Protein AF-A0A1E9HFG0-F1 (afdb_monomer_lite)

Sequence (72 aa):
MSTTASDILRMTAKPFTAAYWYMREISGANAFINYQKSYLRRHGTLEGSKGEREFWRYLTDEQDRNPTSRCC

Radius of gyration: 19.15 Å; chains: 1; bounding box: 41×35×51 Å

Structure (mmCIF, N/CA/C/O backbone):
data_AF-A0A1E9HFG0-F1
#
_entry.id   AF-A0A1E9HFG0-F1
#
loop_
_atom_site.group_PDB
_atom_site.id
_atom_site.type_symbol
_atom_site.label_atom_id
_atom_site.label_alt_id
_atom_site.label_comp_id
_atom_site.label_asym_id
_atom_site.label_entity_id
_atom_site.label_seq_id
_atom_site.pdbx_PDB_ins_code
_atom_site.Cartn_x
_atom_site.Cartn_y
_atom_site.Cartn_z
_atom_site.occupancy
_atom_site.B_iso_or_equiv
_atom_site.auth_seq_id
_atom_site.auth_comp_id
_atom_site.auth_asym_id
_atom_site.auth_atom_id
_atom_site.pdbx_PDB_model_num
ATOM 1 N N . MET A 1 1 ? 26.600 -6.959 33.021 1.00 50.03 1 MET A N 1
ATOM 2 C CA . MET A 1 1 ? 25.706 -6.163 32.152 1.00 50.03 1 MET A CA 1
ATOM 3 C C . MET A 1 1 ? 24.400 -6.925 32.028 1.00 50.03 1 MET A C 1
ATOM 5 O O . MET A 1 1 ? 24.326 -7.854 31.238 1.00 50.03 1 MET A O 1
ATOM 9 N N . SER A 1 2 ? 23.425 -6.623 32.884 1.00 64.75 2 SER A N 1
ATOM 10 C CA . SER A 1 2 ? 22.128 -7.307 32.869 1.00 64.75 2 SER A CA 1
ATOM 11 C C . SER A 1 2 ? 21.226 -6.613 31.857 1.00 64.75 2 SER A C 1
ATOM 13 O O . SER A 1 2 ? 20.805 -5.483 32.090 1.00 64.75 2 SER A O 1
ATOM 15 N N . THR A 1 3 ? 20.977 -7.258 30.720 1.00 71.38 3 THR A N 1
ATOM 16 C CA . THR A 1 3 ? 20.007 -6.791 29.726 1.00 71.38 3 THR A CA 1
ATOM 17 C C . THR A 1 3 ? 18.632 -6.759 30.382 1.00 71.38 3 THR A C 1
ATOM 19 O O . THR A 1 3 ? 18.148 -7.783 30.865 1.00 71.38 3 THR A O 1
ATOM 22 N N . THR A 1 4 ? 18.021 -5.581 30.465 1.00 79.88 4 THR A N 1
ATOM 23 C CA . THR A 1 4 ? 16.703 -5.445 31.087 1.00 79.88 4 THR A CA 1
ATOM 24 C C . THR A 1 4 ? 15.616 -5.908 30.114 1.00 79.88 4 THR A C 1
ATOM 26 O O . THR A 1 4 ? 15.812 -5.925 28.897 1.00 79.88 4 THR A O 1
ATOM 29 N N . ALA A 1 5 ? 14.442 -6.292 30.622 1.00 75.62 5 ALA A N 1
ATOM 30 C CA . ALA A 1 5 ? 13.332 -6.758 29.783 1.00 75.62 5 ALA A CA 1
ATOM 31 C C . ALA A 1 5 ? 12.911 -5.727 28.711 1.00 75.62 5 ALA A C 1
ATOM 33 O O . ALA A 1 5 ? 12.469 -6.098 27.625 1.00 75.62 5 ALA A O 1
ATOM 34 N N . SER A 1 6 ? 13.098 -4.432 28.983 1.00 75.94 6 SER A N 1
ATOM 35 C CA . SER A 1 6 ? 12.816 -3.347 28.039 1.00 75.94 6 SER A CA 1
ATOM 36 C C . SER A 1 6 ? 13.828 -3.275 26.890 1.00 75.94 6 SER A C 1
ATOM 38 O O . SER A 1 6 ? 13.452 -2.915 25.773 1.00 75.94 6 SER A O 1
ATOM 40 N N . ASP A 1 7 ? 15.083 -3.666 27.117 1.00 80.00 7 ASP A N 1
ATOM 41 C CA . ASP A 1 7 ? 16.110 -3.729 26.073 1.00 80.00 7 ASP A CA 1
ATOM 42 C C . ASP A 1 7 ? 15.833 -4.884 25.106 1.00 80.00 7 ASP A C 1
ATOM 44 O O . ASP A 1 7 ? 15.895 -4.701 23.889 1.00 80.00 7 ASP A O 1
ATOM 48 N N . ILE A 1 8 ? 15.415 -6.039 25.639 1.00 79.56 8 ILE A N 1
ATOM 49 C CA . ILE A 1 8 ? 14.973 -7.189 24.836 1.00 79.56 8 ILE A CA 1
ATOM 50 C C . ILE A 1 8 ? 13.757 -6.801 23.988 1.00 79.56 8 ILE A C 1
ATOM 52 O O . ILE A 1 8 ? 13.739 -7.056 22.785 1.00 79.56 8 ILE A O 1
ATOM 56 N N . LEU A 1 9 ? 12.771 -6.125 24.587 1.00 80.81 9 LEU A N 1
ATOM 57 C CA . LEU A 1 9 ? 11.579 -5.662 23.877 1.00 80.81 9 LEU A CA 1
ATOM 58 C C . LEU A 1 9 ? 11.932 -4.697 22.735 1.00 80.81 9 LEU A C 1
ATOM 60 O O . LEU A 1 9 ? 11.380 -4.794 21.646 1.00 80.81 9 LEU A O 1
ATOM 64 N N . ARG A 1 10 ? 12.874 -3.771 22.951 1.00 77.88 10 ARG A N 1
ATOM 65 C CA . ARG A 1 10 ? 13.325 -2.837 21.906 1.00 77.88 10 ARG A CA 1
ATOM 66 C C . ARG A 1 10 ? 14.105 -3.533 20.793 1.00 77.88 10 ARG A C 1
ATOM 68 O O . ARG A 1 10 ? 13.960 -3.141 19.634 1.00 77.88 10 ARG A O 1
ATOM 75 N N . MET A 1 11 ? 14.916 -4.539 21.126 1.00 77.75 11 MET A N 1
ATOM 76 C CA . MET A 1 11 ? 15.662 -5.325 20.137 1.00 77.75 11 MET A CA 1
ATOM 77 C C . MET A 1 11 ? 14.734 -6.163 19.257 1.00 77.75 11 MET A C 1
ATOM 79 O O . MET A 1 11 ? 14.992 -6.281 18.062 1.00 77.75 11 MET A O 1
ATOM 83 N N . THR A 1 12 ? 13.637 -6.692 19.803 1.00 79.75 12 THR A N 1
ATOM 84 C CA . THR A 1 12 ? 12.683 -7.510 19.039 1.00 79.75 12 THR A CA 1
ATOM 85 C C . THR A 1 12 ? 11.594 -6.680 18.354 1.00 79.75 12 THR A C 1
ATOM 87 O O . THR A 1 12 ? 11.224 -6.980 17.224 1.00 79.75 12 THR A O 1
ATOM 90 N N . ALA A 1 13 ? 11.117 -5.582 18.943 1.00 81.56 13 ALA A N 1
ATOM 91 C CA . ALA A 1 13 ? 10.025 -4.790 18.365 1.00 81.56 13 ALA A CA 1
ATOM 92 C C . ALA A 1 13 ? 10.358 -4.207 16.979 1.00 81.56 13 ALA A C 1
ATOM 94 O O . ALA A 1 13 ? 9.496 -4.150 16.098 1.00 81.56 13 ALA A O 1
ATOM 95 N N . LYS A 1 14 ? 11.612 -3.794 16.758 1.00 81.69 14 LYS A N 1
ATOM 96 C CA . LYS A 1 14 ? 12.061 -3.220 15.479 1.00 81.69 14 LYS A CA 1
ATOM 97 C C . LYS A 1 14 ? 11.940 -4.196 14.296 1.00 81.69 14 LYS A C 1
ATOM 99 O O . LYS A 1 14 ? 11.255 -3.839 13.335 1.00 81.69 14 LYS A O 1
ATOM 104 N N . PRO A 1 15 ? 12.537 -5.406 14.325 1.00 81.81 15 PRO A N 1
ATOM 105 C CA . PRO A 1 15 ? 12.398 -6.359 13.224 1.00 81.81 15 PRO A CA 1
ATOM 106 C C . PRO A 1 15 ? 10.950 -6.818 13.024 1.00 81.81 15 PRO A C 1
ATOM 108 O O . PRO A 1 15 ? 10.518 -6.938 11.881 1.00 81.81 15 PRO A O 1
ATOM 111 N N . PHE A 1 16 ? 10.163 -6.983 14.095 1.00 86.50 16 PHE A N 1
ATOM 112 C CA . PHE A 1 16 ? 8.738 -7.317 13.967 1.00 86.50 16 PHE A CA 1
ATOM 113 C C . PHE A 1 16 ? 7.937 -6.221 13.255 1.00 86.50 16 PHE A C 1
ATOM 115 O O . PHE A 1 16 ? 7.099 -6.523 12.407 1.00 86.50 16 PHE A O 1
ATOM 122 N N . THR A 1 17 ? 8.225 -4.949 13.537 1.00 85.81 17 THR A N 1
ATOM 123 C CA . THR A 1 17 ? 7.567 -3.819 12.861 1.00 85.81 17 THR A CA 1
ATOM 124 C C . THR A 1 17 ? 7.918 -3.785 11.372 1.00 85.81 17 THR A C 1
ATOM 126 O O . THR A 1 17 ? 7.042 -3.570 10.536 1.00 85.81 17 THR A O 1
ATOM 129 N N . ALA A 1 18 ? 9.183 -4.046 11.029 1.00 84.50 18 ALA A N 1
ATOM 130 C CA . ALA A 1 18 ? 9.637 -4.116 9.642 1.00 84.50 18 ALA A CA 1
ATOM 131 C C . ALA A 1 18 ? 9.004 -5.298 8.887 1.00 84.50 18 ALA A C 1
ATOM 133 O O . ALA A 1 18 ? 8.511 -5.120 7.775 1.00 84.50 18 ALA A O 1
ATOM 134 N N . ALA A 1 19 ? 8.948 -6.480 9.507 1.00 84.31 19 ALA A N 1
ATOM 135 C CA . ALA A 1 19 ? 8.291 -7.652 8.935 1.00 84.31 19 ALA A CA 1
ATOM 136 C C . ALA A 1 19 ? 6.786 -7.420 8.737 1.00 84.31 19 ALA A C 1
ATOM 138 O O . ALA A 1 19 ? 6.242 -7.755 7.689 1.00 84.31 19 ALA A O 1
ATOM 139 N N . TYR A 1 20 ? 6.114 -6.789 9.703 1.00 83.81 20 TYR A N 1
ATOM 140 C CA . TYR A 1 20 ? 4.708 -6.410 9.580 1.00 83.81 20 TYR A CA 1
ATOM 141 C C . TYR A 1 20 ? 4.475 -5.421 8.435 1.00 83.81 20 TYR A C 1
ATOM 143 O O . TYR A 1 20 ? 3.560 -5.609 7.634 1.00 83.81 20 TYR A O 1
ATOM 151 N N . TRP A 1 21 ? 5.318 -4.392 8.316 1.00 83.25 21 TRP A N 1
ATOM 152 C CA . TRP A 1 21 ? 5.255 -3.454 7.198 1.00 83.25 21 TRP A CA 1
ATOM 153 C C . TRP A 1 21 ? 5.442 -4.170 5.853 1.00 83.25 21 TRP A C 1
ATOM 155 O O . TRP A 1 21 ? 4.638 -3.983 4.943 1.00 83.25 21 TRP A O 1
ATOM 165 N N . TYR A 1 22 ? 6.431 -5.058 5.759 1.00 79.88 22 TYR A N 1
ATOM 166 C CA . TYR A 1 22 ? 6.715 -5.830 4.551 1.00 79.88 22 TYR A CA 1
ATOM 167 C C . TYR A 1 22 ? 5.560 -6.76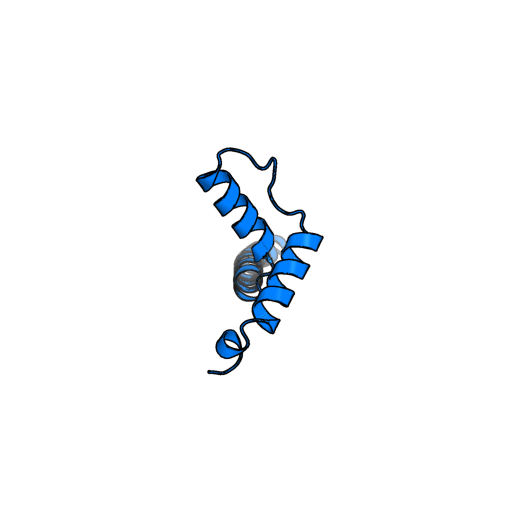6 4.164 1.00 79.88 22 TYR A C 1
ATOM 169 O O . TYR A 1 22 ? 5.128 -6.778 3.013 1.00 79.88 22 TYR A O 1
ATOM 177 N N . MET A 1 23 ? 4.986 -7.488 5.131 1.00 78.62 23 MET A N 1
ATOM 178 C CA . MET A 1 23 ? 3.806 -8.330 4.902 1.00 78.62 23 MET A CA 1
ATOM 179 C C . MET A 1 23 ? 2.594 -7.512 4.445 1.00 78.62 23 MET A C 1
ATOM 181 O O . MET A 1 23 ? 1.813 -7.977 3.616 1.00 78.62 23 MET A O 1
ATOM 185 N N . ARG A 1 24 ? 2.426 -6.282 4.944 1.00 76.56 24 ARG A N 1
ATOM 186 C CA . ARG A 1 24 ? 1.352 -5.380 4.501 1.00 76.56 24 ARG A CA 1
ATOM 187 C C . ARG A 1 24 ? 1.534 -4.870 3.076 1.00 76.56 24 ARG A C 1
ATOM 189 O O . ARG A 1 24 ? 0.537 -4.702 2.377 1.00 76.56 24 ARG A O 1
ATOM 196 N N . GLU A 1 25 ? 2.770 -4.631 2.651 1.00 78.00 25 GLU A N 1
ATOM 197 C CA . GLU A 1 25 ? 3.058 -4.301 1.252 1.00 78.00 25 GLU A CA 1
ATOM 198 C C . GLU A 1 25 ? 2.786 -5.509 0.342 1.00 78.00 25 GLU A C 1
ATOM 200 O O . GLU A 1 25 ? 2.082 -5.366 -0.654 1.00 78.00 25 GLU A O 1
ATOM 205 N N . ILE A 1 26 ? 3.245 -6.711 0.717 1.00 74.88 26 ILE A N 1
ATOM 206 C CA . ILE A 1 26 ? 3.052 -7.936 -0.085 1.00 74.88 26 ILE A CA 1
ATOM 207 C C . ILE A 1 26 ? 1.584 -8.352 -0.182 1.00 74.88 26 ILE A C 1
ATOM 209 O O . ILE A 1 26 ? 1.115 -8.707 -1.259 1.00 74.88 26 ILE A O 1
ATOM 213 N N . SER A 1 27 ? 0.846 -8.319 0.928 1.00 71.94 27 SER A N 1
ATOM 214 C CA . SER A 1 27 ? -0.569 -8.725 0.958 1.00 71.94 27 SER A CA 1
ATOM 215 C C . SER A 1 27 ? -1.488 -7.782 0.180 1.00 71.94 27 SER A C 1
ATOM 217 O O . SER A 1 27 ? -2.674 -8.065 0.035 1.00 71.94 27 SER A O 1
ATOM 219 N N . GLY A 1 28 ? -0.980 -6.635 -0.282 1.00 72.44 28 GLY A N 1
ATOM 220 C CA . GLY A 1 28 ? -1.808 -5.605 -0.891 1.00 72.44 28 GLY A CA 1
ATOM 221 C C . GLY A 1 28 ? -2.695 -4.877 0.121 1.00 72.44 28 GLY A C 1
ATOM 222 O O . GLY A 1 28 ? -3.538 -4.084 -0.287 1.00 72.44 28 GLY A O 1
ATOM 223 N N . ALA A 1 29 ? -2.490 -5.053 1.433 1.00 76.88 29 ALA A N 1
ATOM 224 C CA . ALA A 1 29 ? -3.237 -4.329 2.467 1.00 76.88 29 ALA A CA 1
ATOM 225 C C . ALA A 1 29 ? -3.090 -2.800 2.337 1.00 76.88 29 ALA A C 1
ATOM 227 O O . ALA A 1 29 ? -3.963 -2.042 2.754 1.00 76.88 29 ALA A O 1
ATOM 228 N N . ASN A 1 30 ? -1.997 -2.335 1.722 1.00 82.75 30 ASN A N 1
ATOM 229 C CA . ASN A 1 30 ? -1.760 -0.921 1.433 1.00 82.75 30 ASN A CA 1
ATOM 230 C C . ASN A 1 30 ? -2.203 -0.489 0.021 1.00 82.75 30 ASN A C 1
ATOM 232 O O . ASN A 1 30 ? -1.976 0.663 -0.352 1.00 82.75 30 ASN A O 1
ATOM 236 N N . ALA A 1 31 ? -2.857 -1.353 -0.764 1.00 86.31 31 ALA A N 1
ATOM 237 C CA . ALA A 1 31 ? -3.251 -1.060 -2.145 1.00 86.31 31 ALA A CA 1
ATOM 238 C C . ALA A 1 31 ? -4.136 0.190 -2.249 1.00 86.31 31 ALA A C 1
ATOM 240 O O . ALA A 1 31 ? -3.874 1.058 -3.082 1.00 86.31 31 ALA A O 1
ATOM 241 N N . PHE A 1 32 ? -5.118 0.342 -1.354 1.00 88.12 32 PHE A N 1
ATOM 242 C CA . PHE A 1 32 ? -5.984 1.522 -1.327 1.00 88.12 32 PHE A CA 1
ATOM 243 C C . PHE A 1 32 ? -5.217 2.813 -0.986 1.00 88.12 32 PHE A C 1
ATOM 245 O O . PHE A 1 32 ? -5.398 3.849 -1.630 1.00 88.12 32 PHE A O 1
ATOM 252 N N . ILE A 1 33 ? -4.302 2.756 -0.015 1.00 89.56 33 ILE A N 1
ATOM 253 C CA . ILE A 1 33 ? -3.454 3.898 0.364 1.00 89.56 33 ILE A CA 1
ATOM 254 C C . ILE A 1 33 ? -2.542 4.288 -0.806 1.00 89.56 33 ILE A C 1
ATOM 256 O O . ILE A 1 33 ? -2.394 5.468 -1.127 1.00 89.56 33 ILE A O 1
ATOM 260 N N . ASN A 1 34 ? -1.945 3.300 -1.471 1.00 88.50 34 ASN A N 1
ATOM 261 C CA . ASN A 1 34 ? -1.083 3.512 -2.629 1.00 88.50 34 ASN A CA 1
ATOM 262 C C . ASN A 1 34 ? -1.873 4.071 -3.824 1.00 88.50 34 ASN A C 1
ATOM 264 O O . ASN A 1 34 ? -1.373 4.966 -4.514 1.00 88.50 34 ASN A O 1
ATOM 268 N N . TYR A 1 35 ? -3.123 3.635 -4.018 1.00 90.88 35 TYR A N 1
ATOM 269 C CA . TYR A 1 35 ? -4.054 4.217 -4.985 1.00 90.88 35 TYR A CA 1
ATOM 270 C C . TYR A 1 35 ? -4.304 5.698 -4.697 1.00 90.88 35 TYR A C 1
ATOM 272 O O . TYR A 1 35 ? -4.076 6.516 -5.585 1.00 90.88 35 TYR A O 1
ATOM 280 N N . GLN A 1 36 ? -4.673 6.065 -3.466 1.00 92.38 36 GLN A N 1
ATOM 281 C CA . GLN A 1 36 ? -4.912 7.465 -3.101 1.00 92.38 36 GLN A CA 1
ATOM 282 C C . GLN A 1 36 ? -3.657 8.326 -3.266 1.00 92.38 36 GLN A C 1
ATOM 284 O O . GLN A 1 36 ? -3.726 9.407 -3.842 1.00 92.38 36 GLN A O 1
ATOM 289 N N . LYS A 1 37 ? -2.482 7.833 -2.856 1.00 91.81 37 LYS A N 1
ATOM 290 C CA . LYS A 1 37 ? -1.201 8.530 -3.078 1.00 91.81 37 LYS A CA 1
ATOM 291 C C . LYS A 1 37 ? -0.900 8.729 -4.563 1.00 91.81 37 LYS A C 1
ATOM 293 O O . LYS A 1 37 ? -0.368 9.762 -4.959 1.00 91.81 37 LYS A O 1
ATOM 298 N N . SER A 1 38 ? -1.179 7.729 -5.398 1.00 90.69 38 SER A N 1
ATOM 299 C CA . SER A 1 38 ? -1.016 7.828 -6.853 1.00 90.69 38 SER A CA 1
ATOM 300 C C . SER A 1 38 ? -2.024 8.808 -7.459 1.00 90.69 38 SER A C 1
ATOM 302 O O . SER A 1 38 ? -1.652 9.622 -8.299 1.00 90.69 38 SER A O 1
ATOM 304 N N . TYR A 1 39 ? -3.274 8.774 -6.994 1.00 92.06 39 TYR A N 1
ATOM 305 C CA . TYR A 1 39 ? -4.340 9.669 -7.429 1.00 92.06 39 TYR A CA 1
ATOM 306 C C . TYR A 1 39 ? -4.024 11.122 -7.069 1.00 92.06 39 TYR A C 1
ATOM 308 O O . TYR A 1 39 ? -4.022 11.975 -7.950 1.00 92.06 39 TYR A O 1
ATOM 316 N N . LEU A 1 40 ? -3.638 11.387 -5.820 1.00 92.56 40 LEU A N 1
ATOM 317 C CA . LEU A 1 40 ? -3.242 12.712 -5.351 1.00 92.56 40 LEU A CA 1
ATOM 318 C C . LEU A 1 40 ? -2.043 13.257 -6.137 1.00 92.56 40 LEU A C 1
ATOM 320 O O . LEU A 1 40 ? -2.047 14.416 -6.530 1.00 92.56 40 LEU A O 1
ATOM 324 N N . ARG A 1 41 ? -1.040 12.417 -6.435 1.00 92.44 41 ARG A N 1
ATOM 325 C CA . ARG A 1 41 ? 0.099 12.819 -7.280 1.00 92.44 41 ARG A CA 1
ATOM 326 C C . ARG A 1 41 ? -0.305 13.178 -8.712 1.00 92.44 41 ARG A C 1
ATOM 328 O O . ARG A 1 41 ? 0.349 14.018 -9.314 1.00 92.44 41 ARG A O 1
ATOM 335 N N . ARG A 1 42 ? -1.341 12.538 -9.264 1.00 91.75 42 ARG A N 1
ATOM 336 C CA . ARG A 1 42 ? -1.804 12.762 -10.645 1.00 91.75 42 ARG A CA 1
ATOM 337 C C . ARG A 1 42 ? -2.798 13.911 -10.780 1.00 91.75 42 ARG A C 1
ATOM 339 O O . ARG A 1 42 ? -2.774 14.601 -11.789 1.00 91.75 42 ARG A O 1
ATOM 346 N N . HIS A 1 43 ? -3.667 14.093 -9.792 1.00 89.94 43 HIS A N 1
ATOM 347 C CA . HIS A 1 43 ? -4.798 15.018 -9.874 1.00 89.94 43 HIS A CA 1
ATOM 348 C C . HIS A 1 43 ? -4.688 16.204 -8.908 1.00 89.94 43 HIS A C 1
ATOM 350 O O . HIS A 1 43 ? -5.478 17.133 -9.010 1.00 89.94 43 HIS A O 1
ATOM 356 N N . GLY A 1 44 ? -3.746 16.195 -7.959 1.00 89.94 44 GLY A N 1
ATOM 357 C CA . GLY A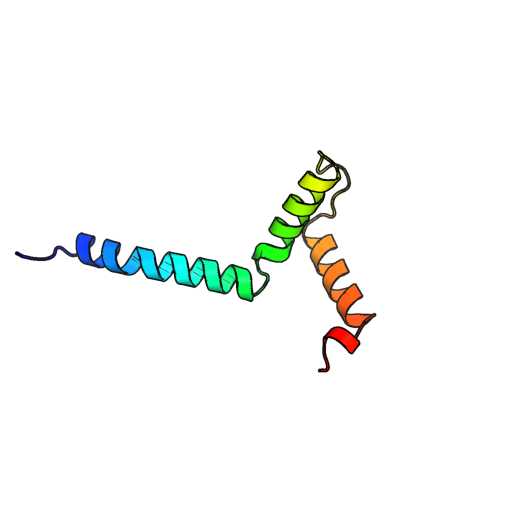 1 44 ? -3.573 17.257 -6.958 1.00 89.94 44 GLY A CA 1
ATOM 358 C C . GLY A 1 44 ? -4.671 17.323 -5.887 1.00 89.94 44 GLY A C 1
ATOM 359 O O . GLY A 1 44 ? -4.510 18.021 -4.893 1.00 89.94 44 GLY A O 1
ATOM 360 N N . THR A 1 45 ? -5.758 16.566 -6.050 1.00 90.25 45 THR A N 1
ATOM 361 C CA . THR A 1 45 ? -6.897 16.472 -5.129 1.00 90.25 45 THR A CA 1
ATOM 362 C C . THR A 1 45 ? -7.354 15.017 -4.986 1.00 90.25 45 THR A C 1
ATOM 364 O O . THR A 1 45 ? -7.027 14.169 -5.819 1.00 90.25 45 THR A O 1
ATOM 367 N N . LEU A 1 46 ? -8.095 14.721 -3.915 1.00 87.25 46 LEU A N 1
ATOM 368 C CA . LEU A 1 46 ? -8.807 13.453 -3.712 1.00 87.25 46 LEU A CA 1
ATOM 369 C C . LEU A 1 46 ? -10.306 13.554 -4.040 1.00 87.25 46 LEU A C 1
ATOM 371 O O . LEU A 1 46 ? -10.999 12.536 -3.998 1.00 87.25 46 LEU A O 1
ATOM 375 N N . GLU A 1 47 ? -10.806 14.743 -4.391 1.00 83.69 47 GLU A N 1
ATOM 376 C CA . GLU A 1 47 ? -12.181 14.944 -4.855 1.00 83.69 47 GLU A CA 1
ATOM 377 C C . GLU A 1 47 ? -12.385 14.171 -6.169 1.00 83.69 47 GLU A C 1
ATOM 379 O O . GLU A 1 47 ? -11.790 14.483 -7.200 1.00 83.69 47 GLU A O 1
ATOM 384 N N . GLY A 1 48 ? -13.155 13.082 -6.115 1.00 85.75 48 GLY A N 1
ATOM 385 C CA . GLY A 1 48 ? -13.364 12.158 -7.240 1.00 85.75 48 GLY A CA 1
ATOM 386 C C . GLY A 1 48 ? -12.540 10.866 -7.184 1.00 85.75 48 GLY A C 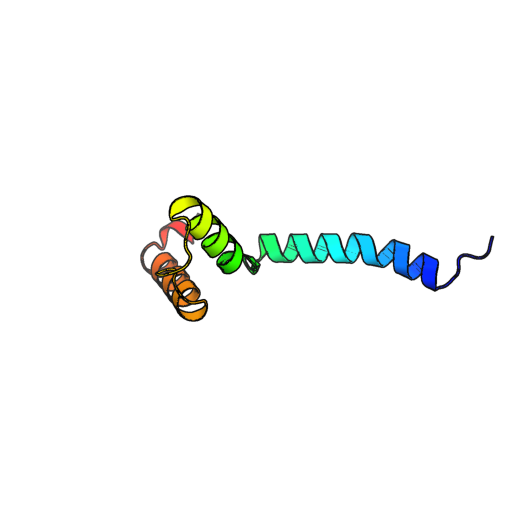1
ATOM 387 O O . GLY A 1 48 ? -12.718 9.992 -8.035 1.00 85.75 48 GLY A O 1
ATOM 388 N N . SER A 1 49 ? -11.674 10.697 -6.178 1.00 88.94 49 SER A N 1
ATOM 389 C CA . SER A 1 49 ? -11.073 9.388 -5.905 1.00 88.94 49 SER A CA 1
ATOM 390 C C . SER A 1 49 ? -12.140 8.399 -5.418 1.00 88.94 49 SER A C 1
ATOM 392 O O . SER A 1 49 ? -13.097 8.777 -4.741 1.00 88.94 49 SER A O 1
ATOM 394 N N . LYS A 1 50 ? -11.995 7.121 -5.784 1.00 89.44 50 LYS A N 1
ATOM 395 C CA . LYS A 1 50 ? -12.907 6.065 -5.324 1.00 89.44 50 LYS A CA 1
ATOM 396 C C . LYS A 1 50 ? -12.801 5.918 -3.808 1.00 89.44 50 LYS A C 1
ATOM 398 O O . LYS A 1 50 ? -11.691 5.891 -3.274 1.00 89.44 50 LYS A O 1
ATOM 403 N N . GLY A 1 51 ? -13.936 5.743 -3.134 1.00 90.00 51 GLY A N 1
ATOM 404 C CA . GLY A 1 51 ? -13.941 5.345 -1.727 1.00 90.00 51 GLY A CA 1
ATOM 405 C C . GLY A 1 51 ? -13.356 3.940 -1.538 1.00 90.00 51 GLY A C 1
ATOM 406 O O . GLY A 1 51 ? -13.275 3.160 -2.485 1.00 90.00 51 GLY A O 1
ATOM 407 N N . GLU A 1 52 ? -12.985 3.579 -0.309 1.00 89.12 52 GLU A N 1
ATOM 408 C CA . GLU A 1 52 ? -12.294 2.309 -0.023 1.00 89.12 52 GLU A CA 1
ATOM 409 C C . GLU A 1 52 ? -13.064 1.077 -0.520 1.00 89.12 52 GLU A C 1
ATOM 411 O O . GLU A 1 52 ? -12.529 0.241 -1.246 1.00 89.12 52 GLU A O 1
ATOM 416 N N . ARG A 1 53 ? -14.357 0.988 -0.197 1.00 90.38 53 ARG A N 1
ATOM 417 C CA . ARG A 1 53 ? -15.213 -0.128 -0.629 1.00 90.38 53 ARG A CA 1
ATOM 418 C C . ARG A 1 53 ? -15.338 -0.214 -2.150 1.00 90.38 53 ARG A C 1
ATOM 420 O O . ARG A 1 53 ? -15.346 -1.303 -2.715 1.00 90.38 53 ARG A O 1
ATOM 427 N N . GLU A 1 54 ? -15.457 0.935 -2.810 1.00 91.56 54 GLU A N 1
ATOM 428 C CA . GLU A 1 54 ? -15.583 1.009 -4.266 1.00 91.56 54 GLU A CA 1
ATOM 429 C C . GLU A 1 54 ? -14.281 0.640 -4.965 1.00 91.56 54 GLU A C 1
ATOM 431 O O . GLU A 1 54 ? -14.318 0.001 -6.013 1.00 91.56 54 GLU A O 1
ATOM 436 N N . PHE A 1 55 ? -13.142 1.021 -4.382 1.00 91.88 55 PHE A N 1
ATOM 437 C CA . PHE A 1 55 ? -11.823 0.623 -4.846 1.00 91.88 55 PHE A CA 1
ATOM 438 C C . PHE A 1 55 ? -11.669 -0.898 -4.815 1.00 91.88 55 PHE A C 1
ATOM 440 O O . PHE A 1 55 ? -11.283 -1.479 -5.825 1.00 91.88 55 PHE A O 1
ATOM 447 N N . TRP A 1 56 ? -12.026 -1.546 -3.702 1.00 89.50 56 TRP A N 1
ATOM 448 C CA . TRP A 1 56 ? -11.931 -3.003 -3.589 1.00 89.50 56 TRP A CA 1
ATOM 449 C C . TRP A 1 56 ? -12.858 -3.725 -4.560 1.00 89.50 56 TRP A C 1
ATOM 451 O O . TRP A 1 56 ? -12.406 -4.630 -5.253 1.00 89.50 56 TRP A O 1
ATOM 461 N N . ARG A 1 57 ? -14.114 -3.276 -4.683 1.00 92.31 57 ARG A N 1
ATOM 462 C CA . ARG A 1 57 ? -15.043 -3.831 -5.677 1.00 92.31 57 ARG A CA 1
ATOM 463 C C . ARG A 1 57 ? -14.482 -3.696 -7.093 1.00 92.31 57 ARG A C 1
ATOM 465 O O . ARG A 1 57 ? -14.407 -4.681 -7.809 1.00 92.31 57 ARG A O 1
ATOM 472 N N . TYR A 1 58 ? -14.017 -2.502 -7.462 1.00 90.50 58 TYR A N 1
ATOM 473 C CA . TYR A 1 58 ? -13.410 -2.256 -8.771 1.00 90.50 58 TYR A CA 1
ATOM 474 C C . TYR A 1 58 ? -12.193 -3.152 -9.029 1.00 90.50 58 TYR A C 1
ATOM 476 O O . TYR A 1 58 ? -12.040 -3.667 -10.132 1.00 90.50 58 TYR A O 1
ATOM 484 N N . LEU A 1 59 ? -11.331 -3.338 -8.026 1.00 87.06 59 LEU A N 1
ATOM 485 C CA . LEU A 1 59 ? -10.140 -4.172 -8.147 1.00 87.06 59 LEU A CA 1
ATOM 486 C C . LEU A 1 59 ? -10.506 -5.643 -8.391 1.00 87.06 59 LEU A C 1
ATOM 488 O O . LEU A 1 59 ? -9.919 -6.271 -9.268 1.00 87.06 59 LEU A O 1
ATOM 492 N N . THR A 1 60 ? -11.491 -6.172 -7.662 1.00 87.12 60 THR A N 1
ATOM 493 C CA . THR A 1 60 ? -12.005 -7.533 -7.873 1.00 87.12 60 THR A CA 1
ATOM 494 C C . THR A 1 60 ? -12.681 -7.672 -9.238 1.00 87.12 60 THR A C 1
ATOM 496 O O . THR A 1 60 ? -12.345 -8.586 -9.984 1.00 87.12 60 THR A O 1
ATOM 499 N N . ASP A 1 61 ? -13.542 -6.724 -9.619 1.00 90.44 61 ASP A N 1
ATOM 500 C CA . ASP A 1 61 ? -14.229 -6.726 -10.918 1.00 90.44 61 ASP A CA 1
ATOM 501 C C . ASP A 1 61 ? -13.240 -6.653 -12.095 1.00 90.44 61 ASP A C 1
ATOM 503 O O . ASP A 1 61 ? -13.492 -7.178 -13.179 1.00 90.44 61 ASP A O 1
ATOM 507 N N . GLU A 1 62 ? -12.117 -5.956 -11.922 1.00 86.38 62 GLU A N 1
ATOM 508 C CA . GLU A 1 62 ? -11.042 -5.893 -12.911 1.00 86.38 62 GLU A CA 1
ATOM 509 C C . GLU A 1 62 ? -10.297 -7.229 -13.023 1.00 86.38 62 GLU A C 1
ATOM 511 O O . GLU A 1 62 ? -10.046 -7.698 -14.132 1.0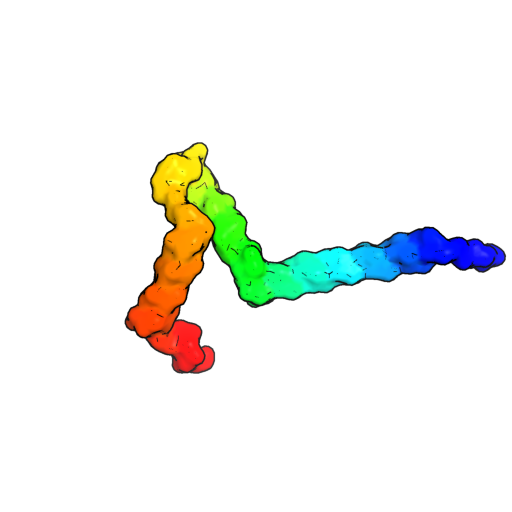0 86.38 62 GLU A O 1
ATOM 516 N N . GLN A 1 63 ? -9.997 -7.875 -11.893 1.00 83.81 63 GLN A N 1
ATOM 517 C CA . GLN A 1 63 ? -9.375 -9.205 -11.866 1.00 83.81 63 GLN A CA 1
ATOM 518 C C . GLN A 1 63 ? -10.277 -10.292 -12.461 1.00 83.81 63 GLN A C 1
ATOM 520 O O . GLN A 1 63 ? -9.772 -11.244 -13.055 1.00 83.81 63 GLN A O 1
ATOM 525 N N . ASP A 1 64 ? -11.593 -10.159 -12.307 1.00 85.19 64 ASP A N 1
ATOM 526 C CA . ASP A 1 64 ? -12.569 -11.097 -12.861 1.00 85.19 64 ASP A CA 1
ATOM 527 C C . ASP A 1 64 ? -12.777 -10.884 -14.366 1.00 85.19 64 ASP A C 1
ATOM 529 O O . ASP A 1 64 ? -12.881 -11.855 -15.116 1.00 85.19 64 ASP A O 1
ATOM 533 N N . ARG A 1 65 ? -12.774 -9.628 -14.837 1.00 85.94 65 ARG A N 1
ATOM 534 C CA . ARG A 1 65 ? -12.849 -9.309 -16.275 1.00 85.94 65 ARG A CA 1
ATOM 535 C C . ARG A 1 65 ? -11.571 -9.662 -17.035 1.00 85.94 65 ARG A C 1
ATOM 537 O O . ARG A 1 65 ? -11.657 -10.009 -18.209 1.00 85.94 65 ARG A O 1
ATOM 544 N N . ASN A 1 66 ? -10.414 -9.603 -16.374 1.00 82.38 66 ASN A N 1
ATOM 545 C CA . ASN A 1 66 ? -9.104 -9.894 -16.959 1.00 82.38 66 ASN A CA 1
ATOM 546 C C . ASN A 1 66 ? -8.438 -11.102 -16.270 1.00 82.38 66 ASN A C 1
ATOM 548 O O . ASN A 1 66 ? -7.424 -10.949 -15.571 1.00 82.38 66 ASN A O 1
ATOM 552 N N . PRO A 1 67 ? -8.963 -12.327 -16.484 1.00 70.31 67 PRO A N 1
ATOM 553 C CA . PRO A 1 67 ? -8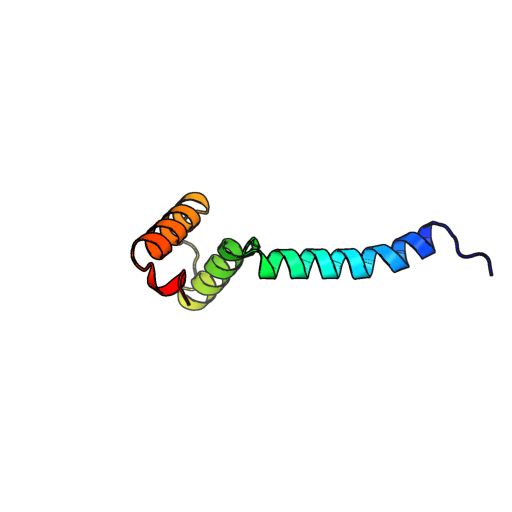.496 -13.535 -15.802 1.00 70.31 67 PRO A CA 1
ATOM 554 C C . PRO A 1 67 ? -7.062 -13.928 -16.180 1.00 70.31 67 PRO A C 1
ATOM 556 O O . PRO A 1 67 ? -6.420 -14.675 -15.446 1.00 70.31 67 PRO A O 1
ATOM 559 N N . THR A 1 68 ? -6.516 -13.388 -17.274 1.00 67.19 68 THR A N 1
ATOM 560 C CA . THR A 1 68 ? -5.112 -13.558 -17.686 1.00 67.19 68 THR A CA 1
ATOM 561 C C . THR A 1 68 ? -4.116 -13.068 -16.627 1.00 67.19 68 THR A C 1
ATOM 563 O O . THR A 1 68 ? -2.965 -13.476 -16.637 1.00 67.19 68 THR A O 1
ATOM 566 N N . SER A 1 69 ? -4.553 -12.228 -15.681 1.00 62.09 69 SER A N 1
ATOM 567 C CA . SER A 1 69 ? -3.756 -11.811 -14.517 1.00 62.09 69 SER A CA 1
ATOM 568 C C . SER A 1 69 ? -3.664 -12.864 -13.400 1.00 62.09 69 SER A C 1
ATOM 570 O O . SER A 1 69 ? -2.845 -12.715 -12.496 1.00 62.09 69 SER A O 1
ATOM 572 N N . ARG A 1 70 ? -4.503 -13.913 -13.434 1.00 62.09 70 ARG A N 1
ATOM 573 C CA . ARG A 1 70 ? -4.574 -14.973 -12.410 1.00 62.09 70 ARG A CA 1
ATOM 574 C C . ARG A 1 70 ? -3.851 -16.262 -12.807 1.00 62.09 70 ARG A C 1
ATOM 576 O O . ARG A 1 70 ? -3.546 -17.063 -11.929 1.00 62.09 70 ARG A O 1
ATOM 583 N N . CYS A 1 71 ? -3.635 -16.494 -14.102 1.00 67.69 71 CYS A N 1
ATOM 584 C CA . CYS A 1 71 ? -3.114 -17.758 -14.620 1.00 67.69 71 CYS A CA 1
ATOM 585 C C . CYS A 1 71 ? -1.914 -17.540 -15.548 1.00 67.69 71 CYS A C 1
ATOM 587 O O . CYS A 1 71 ? -2.040 -17.632 -16.769 1.00 67.69 71 CYS A O 1
ATOM 589 N N . CYS A 1 72 ? -0.761 -17.284 -14.935 1.00 57.16 72 CYS A N 1
ATOM 590 C CA . CYS A 1 72 ? 0.566 -17.733 -15.363 1.00 57.16 72 CYS A CA 1
ATOM 591 C C . CYS A 1 72 ? 1.564 -17.482 -14.230 1.00 57.16 72 CYS A C 1
ATOM 593 O O . CYS A 1 72 ? 1.570 -16.347 -13.701 1.00 57.16 72 CYS A O 1
#

Secondary structure (DSSP, 8-state):
----HHHHHHHHHHHHHHHHHHHHHHTTTTHHHHHHHHHHHHHS--TTPPPHHHHHHHHHHHHHH-GGGT--

pLDDT: mean 82.37, std 9.1, range [50.03, 92.56]

Foldseek 3Di:
DDQDPVNVCVVPVVVVVVVVVVVCVVVCVC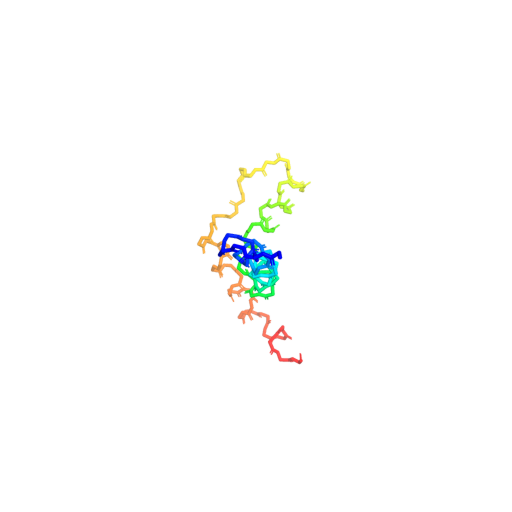VLVVQQVVVCVVPVDCVPPDDPVRVVVVVVVVCVVCVVVVPD